Protein AF-A0A9D5UMD5-F1 (afdb_monomer)

Mean predicted aligned error: 13.7 Å

pLDDT: mean 72.62, std 18.11, range [32.12, 92.12]

Secondary structure (DSSP, 8-state):
-----------HHHHHHHHHHHS----HHHHHHHHHHS-HHHHHHHHHHHHHH-HHHHHHHHHTT--GGGGGGB-HHHHHHHHHHS-HHHHHHHTTT--HHHHHHHHHTS-HHHHHHHHHHHHHS-S--HHHHHHHHHHHHHHHHHHHHTTS--BTT--TT-----

Nearest PDB structures (foldseek):
  3usy-assembly1_A  TM=9.463E-01  e=8.684E-08  Helicobacter pylori
  1lkv-assembly1_X  TM=6.823E-01  e=1.527E-08  Thermotoga maritima
  4fhr-assembly2_B  TM=6.670E-01  e=3.028E-08  Thermotoga maritima
  3ajc-assembly1_A  TM=7.217E-01  e=9.153E-08  Thermotoga maritima
  3usw-assembly1_A  TM=6.162E-01  e=5.786E-07  Helicobacter pylori

Solvent-accessible surface area (backbone atoms only — not comparable to full-atom values): 9704 Å² total; per-residue (Å²): 140,84,91,81,81,84,89,75,94,71,53,72,63,57,62,48,47,52,51,48,50,76,66,48,77,80,34,59,61,58,54,17,51,52,40,66,72,36,61,67,72,62,28,50,55,53,44,53,56,37,39,77,75,35,53,70,59,33,51,52,28,52,70,58,49,67,52,81,70,54,61,79,28,42,33,74,66,20,50,48,51,44,60,72,78,46,61,69,73,43,49,40,44,34,52,59,91,53,60,67,74,61,53,51,57,57,38,72,71,41,55,71,72,55,32,50,50,44,52,52,48,42,64,69,52,66,95,73,60,70,68,58,28,51,51,32,41,49,53,53,50,53,52,45,51,56,33,34,77,68,70,54,33,52,64,59,87,44,65,95,86,51,61,90,65,130

Radius of gyration: 21.89 Å; Cα contacts (8 Å, |Δi|>4): 112; chains: 1; bounding box: 41×27×85 Å

Sequence (166 aa):
MEGCGTDFRCGSRLCQWYGDLRGSTVTIKKTAAILSLLAAEKGMRLLAYVDEQDEALAQQLRNEMVLFNDLMLVDERGLQNLLRETDTSLWVVALKGADWPLVERILDHLSPRAADSLREEMVAIGAVHRQRVQAARQSILQTALALQARGRLWFRGKGRDNAVIY

Structure (mmCIF, N/CA/C/O backbone):
data_AF-A0A9D5UMD5-F1
#
_entry.id   AF-A0A9D5UMD5-F1
#
loop_
_atom_site.group_PDB
_atom_site.id
_atom_site.type_symbol
_atom_site.label_atom_id
_atom_site.label_alt_id
_atom_site.label_comp_id
_atom_site.label_asym_id
_atom_site.label_entity_id
_atom_site.label_seq_id
_atom_site.pdbx_PDB_ins_code
_atom_site.Cartn_x
_atom_site.Cartn_y
_atom_site.Cartn_z
_atom_site.occupancy
_atom_site.B_iso_or_equiv
_atom_site.auth_seq_id
_atom_site.auth_comp_id
_atom_site.auth_asym_id
_atom_site.auth_atom_id
_atom_site.pdbx_PDB_model_num
ATOM 1 N N . MET A 1 1 ? -6.738 8.962 62.672 1.00 33.41 1 MET A N 1
ATOM 2 C CA . MET A 1 1 ? -7.146 7.821 63.514 1.00 33.41 1 MET A CA 1
ATOM 3 C C . MET A 1 1 ? -8.086 6.973 62.688 1.00 33.41 1 MET A C 1
ATOM 5 O O . MET A 1 1 ? -9.051 7.529 62.197 1.00 33.41 1 MET A O 1
ATOM 9 N N . GLU A 1 2 ? -7.914 5.694 62.421 1.00 37.81 2 GLU A N 1
ATOM 10 C CA . GLU A 1 2 ? -6.861 4.692 62.581 1.00 37.81 2 GLU A CA 1
ATOM 11 C C . GLU A 1 2 ? -7.439 3.461 61.854 1.00 37.81 2 GLU A C 1
ATOM 13 O O . GLU A 1 2 ? -8.658 3.289 61.839 1.00 37.81 2 GLU A O 1
ATOM 18 N N . GLY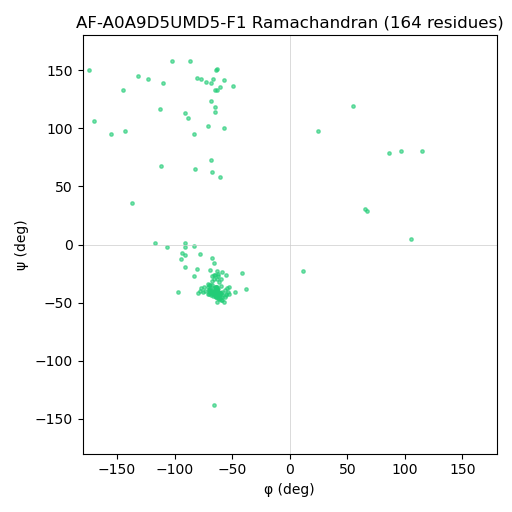 A 1 3 ? -6.594 2.601 61.282 1.00 36.03 3 GLY A N 1
ATOM 19 C CA . GLY A 1 3 ? -6.994 1.213 61.018 1.00 36.03 3 GLY A CA 1
ATOM 20 C C . GLY A 1 3 ? -7.099 0.768 59.559 1.00 36.03 3 GLY A C 1
ATOM 21 O O . GLY A 1 3 ? -8.189 0.611 59.027 1.00 36.03 3 GLY A O 1
ATOM 22 N N . CYS A 1 4 ? -5.956 0.446 58.957 1.00 33.19 4 CYS A N 1
ATOM 23 C CA . CYS A 1 4 ? -5.665 -0.903 58.447 1.00 33.19 4 CYS A CA 1
ATOM 24 C C . CYS A 1 4 ? -4.171 -0.900 58.072 1.00 33.19 4 CYS A C 1
ATOM 26 O O . CYS A 1 4 ? -3.763 -0.187 57.166 1.00 33.19 4 CYS A O 1
ATOM 28 N N . GLY A 1 5 ? -3.258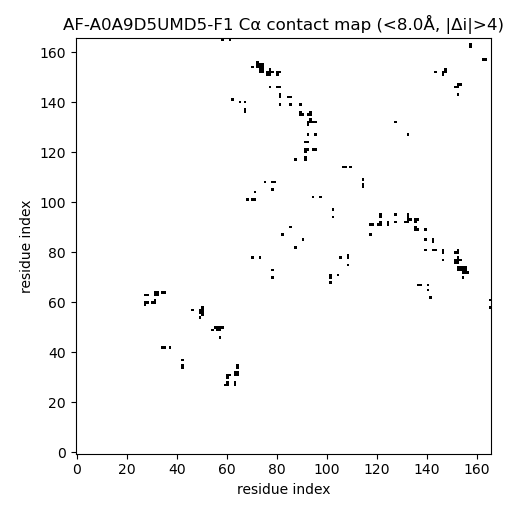 -1.530 58.804 1.00 36.22 5 GLY A N 1
ATOM 29 C CA . GLY A 1 5 ? -3.402 -2.839 59.426 1.00 36.22 5 GLY A CA 1
ATOM 30 C C . GLY A 1 5 ? -2.778 -3.872 58.498 1.00 36.22 5 GLY A C 1
ATOM 31 O O . GLY A 1 5 ? -3.485 -4.511 57.739 1.00 36.22 5 GLY A O 1
ATOM 32 N N . THR A 1 6 ? -1.449 -3.964 58.582 1.00 48.16 6 THR A N 1
ATOM 33 C CA . THR A 1 6 ? -0.622 -5.147 58.294 1.00 48.16 6 THR A CA 1
ATOM 34 C C . THR A 1 6 ? -0.750 -5.834 56.929 1.00 48.16 6 THR A C 1
ATOM 36 O O . THR A 1 6 ? -1.729 -6.497 56.617 1.00 48.16 6 THR A O 1
ATOM 39 N N . ASP A 1 7 ? 0.395 -5.834 56.245 1.00 43.75 7 ASP A N 1
ATOM 40 C CA . ASP A 1 7 ? 0.908 -6.985 55.499 1.00 43.75 7 ASP A CA 1
ATOM 41 C C . ASP A 1 7 ? 0.424 -7.165 54.054 1.00 43.75 7 ASP A C 1
ATOM 43 O O . ASP A 1 7 ? -0.368 -8.033 53.721 1.00 43.75 7 ASP A O 1
ATOM 47 N N . PHE A 1 8 ? 1.018 -6.380 53.155 1.00 34.47 8 PHE A N 1
ATOM 48 C CA . PHE A 1 8 ? 1.351 -6.863 51.820 1.00 34.47 8 PHE A CA 1
ATOM 49 C C . PHE A 1 8 ? 2.683 -6.236 51.408 1.00 34.47 8 PHE A C 1
ATOM 51 O O . PHE A 1 8 ? 2.743 -5.126 50.880 1.00 34.47 8 PHE A O 1
ATOM 58 N N . ARG A 1 9 ? 3.781 -6.981 51.578 1.00 43.22 9 ARG A N 1
ATOM 59 C CA . ARG A 1 9 ? 4.955 -6.824 50.704 1.00 43.22 9 ARG A CA 1
ATOM 60 C C . ARG A 1 9 ? 4.577 -7.303 49.293 1.00 43.22 9 ARG A C 1
ATOM 62 O O . ARG A 1 9 ? 5.127 -8.280 48.798 1.00 43.22 9 ARG A O 1
ATOM 69 N N . CYS A 1 10 ? 3.604 -6.654 48.652 1.00 42.69 10 CYS A N 1
ATOM 70 C CA . CYS A 1 10 ? 3.295 -6.873 47.245 1.00 42.69 10 CYS A CA 1
ATOM 71 C C . CYS A 1 10 ? 4.171 -5.918 46.442 1.00 42.69 10 CYS A C 1
ATOM 73 O O . CYS A 1 10 ? 4.053 -4.699 46.543 1.00 42.69 10 CYS A O 1
ATOM 75 N N . GLY A 1 11 ? 5.150 -6.508 45.763 1.00 43.38 11 GLY A N 1
ATOM 76 C CA . GLY A 1 11 ? 6.360 -5.853 45.307 1.00 43.38 11 GLY A CA 1
ATOM 77 C C . GLY A 1 11 ? 6.138 -4.644 44.406 1.00 43.38 11 GLY A C 1
ATOM 78 O O . GLY A 1 11 ? 5.342 -4.662 43.471 1.00 43.38 11 GLY A O 1
ATOM 79 N N . SER A 1 12 ? 6.988 -3.645 44.624 1.00 53.72 12 SER A N 1
ATOM 80 C CA . SER A 1 12 ? 7.284 -2.519 43.734 1.00 53.72 12 SER A CA 1
ATOM 81 C C . SER A 1 12 ? 7.413 -2.901 42.251 1.00 53.72 12 SER A C 1
ATOM 83 O O . SER A 1 12 ? 7.121 -2.085 41.383 1.00 53.72 12 SER A O 1
ATOM 85 N N . ARG A 1 13 ? 7.755 -4.160 41.943 1.00 49.50 13 ARG A N 1
ATOM 86 C CA . ARG A 1 13 ? 7.787 -4.698 40.577 1.00 49.50 13 ARG A CA 1
ATOM 87 C C . ARG A 1 13 ? 6.416 -4.815 39.911 1.00 49.50 13 ARG A C 1
ATOM 89 O O . ARG A 1 13 ? 6.386 -4.747 38.698 1.00 49.50 13 ARG A O 1
ATOM 96 N N . LEU A 1 14 ? 5.304 -4.976 40.635 1.00 51.22 14 LEU A N 1
ATOM 97 C CA . LEU A 1 14 ? 3.961 -5.106 40.040 1.00 51.22 14 LEU A CA 1
ATOM 98 C C . LEU A 1 14 ? 3.393 -3.751 39.605 1.00 51.22 14 LEU A C 1
ATOM 100 O O . LEU A 1 14 ? 2.854 -3.643 38.509 1.00 51.22 14 LEU A O 1
ATOM 104 N N . CYS A 1 15 ? 3.592 -2.699 40.402 1.00 52.78 15 CYS A N 1
ATOM 105 C CA . CYS A 1 15 ? 3.258 -1.332 39.991 1.00 52.78 15 CYS A CA 1
ATOM 106 C C . CYS A 1 15 ? 4.202 -0.824 38.892 1.00 52.78 15 CYS A C 1
ATOM 108 O O . CYS A 1 15 ? 3.759 -0.132 37.979 1.00 52.78 15 CYS A O 1
ATOM 110 N N . GLN A 1 16 ? 5.481 -1.216 38.935 1.00 53.62 16 GLN A N 1
ATOM 111 C CA . GLN A 1 16 ? 6.432 -0.940 37.859 1.00 53.62 16 GLN A CA 1
ATOM 112 C C . GLN A 1 16 ? 6.105 -1.737 36.591 1.00 53.62 16 GLN A C 1
ATOM 114 O O . GLN A 1 16 ? 6.157 -1.170 35.514 1.00 53.62 16 GLN A O 1
ATOM 119 N N . TRP A 1 17 ? 5.653 -2.989 36.704 1.00 53.69 17 TRP A N 1
ATOM 120 C CA . TRP A 1 17 ? 5.155 -3.793 35.583 1.00 53.69 17 TRP A CA 1
ATOM 121 C C . TRP A 1 17 ? 3.849 -3.234 35.011 1.00 53.69 17 TRP A C 1
ATOM 123 O O . TRP A 1 17 ? 3.665 -3.254 33.804 1.00 53.69 17 TRP A O 1
ATOM 133 N N . TYR A 1 18 ? 2.967 -2.664 35.838 1.00 53.69 18 TYR A N 1
ATOM 134 C CA . TYR A 1 18 ? 1.765 -1.961 35.375 1.00 53.69 18 TYR A CA 1
ATOM 135 C C . TYR A 1 18 ? 2.104 -0.635 34.670 1.00 53.69 18 TYR A C 1
ATOM 137 O O . TYR A 1 18 ? 1.443 -0.270 33.701 1.00 53.69 18 TYR A O 1
ATOM 145 N N . GLY A 1 19 ? 3.151 0.072 35.114 1.00 53.22 19 GLY A N 1
ATOM 146 C CA . GLY A 1 19 ? 3.706 1.252 34.439 1.00 53.22 19 GLY A CA 1
ATOM 147 C C . GLY A 1 19 ? 4.433 0.910 33.135 1.00 53.22 19 GLY A C 1
ATOM 148 O O . GLY A 1 19 ? 4.198 1.561 32.120 1.00 53.22 19 GLY A O 1
ATOM 149 N N . ASP A 1 20 ? 5.225 -0.164 33.136 1.00 51.19 20 ASP A N 1
ATOM 150 C CA . ASP A 1 20 ? 5.878 -0.727 31.954 1.00 51.19 20 ASP A CA 1
ATOM 151 C C . ASP A 1 20 ? 4.845 -1.258 30.965 1.00 51.19 20 ASP A C 1
ATOM 153 O O . ASP A 1 20 ? 5.039 -1.070 29.778 1.00 51.19 20 ASP A O 1
ATOM 157 N N . LEU A 1 21 ? 3.727 -1.845 31.411 1.00 48.03 21 LEU A N 1
ATOM 158 C CA . LEU A 1 21 ? 2.615 -2.262 30.550 1.00 48.03 21 LEU A CA 1
ATOM 159 C C . LEU A 1 21 ? 1.859 -1.078 29.951 1.00 48.03 21 LEU A C 1
ATOM 161 O O . LEU A 1 21 ? 1.506 -1.133 28.775 1.00 48.03 21 LEU A O 1
ATOM 165 N N . ARG A 1 22 ? 1.659 0.001 30.722 1.00 49.47 22 ARG A N 1
ATOM 166 C CA . ARG A 1 22 ? 1.097 1.266 30.218 1.00 49.47 22 ARG A CA 1
ATOM 167 C C . ARG A 1 22 ? 2.029 1.950 29.207 1.00 49.47 22 ARG A C 1
ATOM 169 O O . ARG A 1 22 ? 1.552 2.688 28.355 1.00 49.47 22 ARG A O 1
ATOM 176 N N . GLY A 1 23 ? 3.337 1.688 29.292 1.00 45.81 23 GLY A N 1
ATOM 177 C CA . GLY A 1 23 ? 4.349 2.068 28.300 1.00 45.81 23 GLY A CA 1
ATOM 178 C C . GLY A 1 23 ? 4.647 0.985 27.257 1.00 45.81 23 GLY A C 1
ATOM 179 O O . GLY A 1 23 ? 5.372 1.237 26.290 1.00 45.81 23 GLY A O 1
ATOM 180 N N . SER A 1 24 ? 4.093 -0.220 27.415 1.00 44.75 24 SER A N 1
ATOM 181 C CA . SER A 1 24 ? 4.355 -1.328 26.517 1.00 44.75 24 SER A CA 1
ATOM 182 C C . SER A 1 24 ? 3.425 -1.162 25.334 1.00 44.75 24 SER A C 1
ATOM 184 O O . SER A 1 24 ? 2.281 -1.607 25.291 1.00 44.75 24 SER A O 1
ATOM 186 N N . THR A 1 25 ? 3.977 -0.530 24.315 1.00 49.88 25 THR A N 1
ATOM 187 C CA . THR A 1 25 ? 3.625 -0.744 22.921 1.00 49.88 25 THR A CA 1
ATOM 188 C C . THR A 1 25 ? 3.897 -2.212 22.560 1.00 49.88 25 THR A C 1
ATOM 190 O O . THR A 1 25 ? 4.657 -2.515 21.636 1.00 49.88 25 THR A O 1
ATOM 193 N N . VAL A 1 26 ? 3.269 -3.165 23.273 1.00 54.06 26 VAL A N 1
ATOM 194 C CA . VAL A 1 26 ? 3.064 -4.554 22.838 1.00 54.06 26 VAL A CA 1
ATOM 195 C C . VAL A 1 26 ? 2.071 -4.485 21.685 1.00 54.06 26 VAL A C 1
ATOM 197 O O . VAL A 1 26 ? 0.878 -4.727 21.759 1.00 54.06 26 VAL A O 1
ATOM 200 N N . THR A 1 27 ? 2.699 -3.981 20.637 1.00 65.06 27 THR A N 1
ATOM 201 C CA . THR A 1 27 ? 2.431 -3.795 19.242 1.00 65.06 27 THR A CA 1
ATOM 202 C C . THR A 1 27 ? 0.951 -3.722 18.931 1.00 65.06 27 THR A C 1
ATOM 204 O O . THR A 1 27 ? 0.320 -4.737 18.681 1.00 65.06 27 THR A O 1
ATOM 207 N N . ILE A 1 28 ? 0.441 -2.497 18.807 1.00 64.00 28 ILE A N 1
ATOM 208 C CA . ILE A 1 28 ? -0.797 -2.175 18.079 1.00 64.00 28 ILE A CA 1
ATOM 209 C C . ILE A 1 28 ? -0.901 -3.036 16.808 1.00 64.00 28 ILE A C 1
ATOM 211 O O . ILE A 1 28 ? -1.940 -3.613 16.534 1.00 64.00 28 ILE A O 1
ATOM 215 N N . LYS A 1 29 ? 0.227 -3.271 16.122 1.00 59.25 29 LYS A N 1
ATOM 216 C CA . LYS A 1 29 ? 0.349 -4.193 14.980 1.00 59.25 29 LYS A CA 1
ATOM 217 C C . LYS A 1 29 ? 0.003 -5.657 15.278 1.00 59.25 29 LYS A C 1
ATOM 219 O O . LYS A 1 29 ? -0.623 -6.313 14.459 1.00 59.25 29 LYS A O 1
ATOM 224 N N . LYS A 1 30 ? 0.423 -6.198 16.426 1.00 64.69 30 LYS A N 1
ATOM 225 C CA . LYS A 1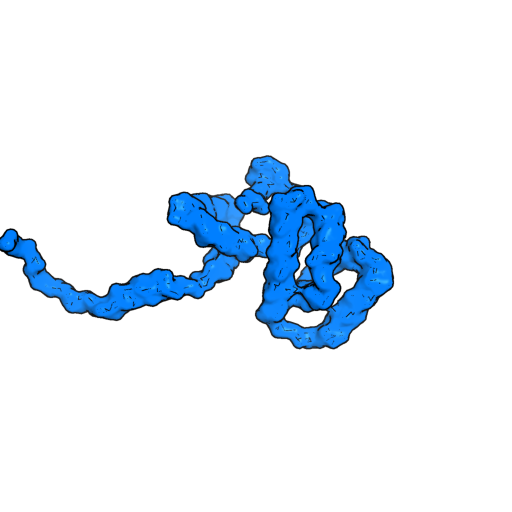 30 ? 0.075 -7.559 16.874 1.00 64.69 30 LYS A CA 1
ATOM 226 C C . LYS A 1 30 ? -1.410 -7.645 17.209 1.00 64.69 30 LYS A C 1
ATOM 228 O O . LYS A 1 30 ? -2.055 -8.600 16.795 1.00 64.69 30 LYS A O 1
ATOM 233 N N . THR A 1 31 ? -1.954 -6.647 17.901 1.00 68.56 31 THR A N 1
ATOM 234 C CA . THR A 1 31 ? -3.384 -6.589 18.226 1.00 68.56 31 THR A CA 1
ATOM 235 C C . THR A 1 31 ? -4.235 -6.445 16.962 1.00 68.56 31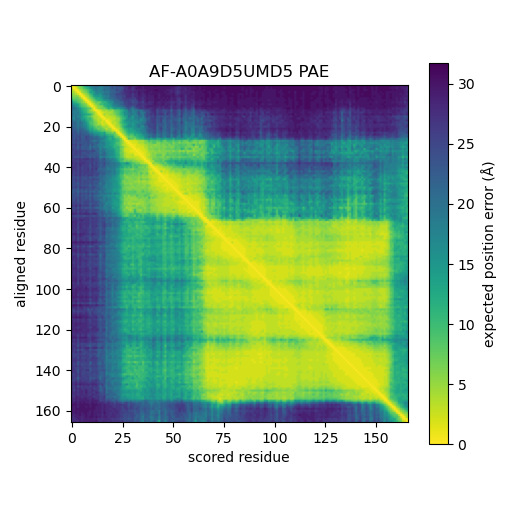 THR A C 1
ATOM 237 O O . THR A 1 31 ? -5.184 -7.199 16.789 1.00 68.56 31 THR A O 1
ATOM 240 N N . ALA A 1 32 ? -3.846 -5.574 16.026 1.00 61.34 32 ALA A N 1
ATOM 241 C CA . ALA A 1 32 ? -4.488 -5.416 14.720 1.00 61.34 32 ALA A CA 1
ATOM 242 C C . ALA A 1 32 ? -4.417 -6.700 13.880 1.00 61.34 32 ALA A C 1
ATOM 244 O O . ALA A 1 32 ? -5.420 -7.115 13.306 1.00 61.34 32 ALA A O 1
ATOM 245 N N . ALA A 1 33 ? -3.267 -7.384 13.867 1.00 59.31 33 ALA A N 1
ATOM 246 C CA . ALA A 1 33 ? -3.127 -8.670 13.189 1.00 59.31 33 ALA A CA 1
ATOM 247 C C . ALA A 1 33 ? -4.051 -9.741 13.791 1.00 59.31 33 ALA A C 1
ATOM 249 O O . ALA A 1 33 ? -4.691 -10.481 13.051 1.00 59.31 33 ALA A O 1
ATOM 250 N N . ILE A 1 34 ? -4.170 -9.807 15.122 1.00 66.25 34 ILE A N 1
ATOM 251 C CA . ILE A 1 34 ? -5.104 -10.725 15.792 1.00 66.25 34 ILE A CA 1
ATOM 252 C C . ILE A 1 34 ? -6.555 -10.361 15.451 1.00 66.25 34 ILE A C 1
ATOM 254 O O . ILE A 1 34 ? -7.338 -11.250 15.134 1.00 66.25 34 ILE A O 1
ATOM 258 N N . LEU A 1 35 ? -6.914 -9.074 15.460 1.00 64.50 35 LEU A N 1
ATOM 259 C CA . LEU A 1 35 ? -8.255 -8.603 15.094 1.00 64.50 35 LEU A CA 1
ATOM 260 C C . LEU A 1 35 ? -8.604 -8.911 13.632 1.00 64.50 35 LEU A C 1
ATOM 262 O O . LEU A 1 35 ? -9.739 -9.279 13.355 1.00 64.50 35 LEU A O 1
ATOM 266 N N . SER A 1 36 ? -7.633 -8.819 12.722 1.00 61.12 36 SER A N 1
ATOM 267 C CA . SER A 1 36 ? -7.783 -9.187 11.309 1.00 61.12 36 SER A CA 1
ATOM 268 C C . SER A 1 36 ? -7.975 -10.697 11.104 1.00 61.12 36 SER A C 1
ATOM 270 O O . SER A 1 36 ? -8.678 -11.109 10.185 1.00 61.12 36 SER A O 1
ATOM 272 N N . LEU A 1 37 ? -7.388 -11.527 11.975 1.00 60.84 37 LEU A N 1
ATOM 273 C CA . LEU A 1 37 ? -7.549 -12.987 11.958 1.00 60.84 37 LEU A CA 1
ATOM 274 C C . LEU A 1 37 ? -8.860 -13.460 12.607 1.00 60.84 37 LEU A C 1
ATOM 276 O O . LEU A 1 37 ? -9.303 -14.582 12.359 1.00 60.84 37 LEU A O 1
ATOM 280 N N . LEU A 1 38 ? -9.477 -12.635 13.455 1.00 64.38 38 LEU A N 1
ATOM 281 C CA . LEU A 1 38 ? -10.781 -12.921 14.042 1.00 64.38 38 LEU A CA 1
ATOM 282 C C . LEU A 1 38 ? -11.889 -12.670 13.011 1.00 64.38 38 LEU A C 1
ATOM 284 O O . LEU A 1 38 ? -11.833 -11.729 12.227 1.00 64.38 38 LEU A O 1
ATOM 288 N N . ALA A 1 39 ? -12.928 -13.513 13.027 1.00 51.50 39 ALA A N 1
ATOM 289 C CA . ALA A 1 39 ? -14.101 -13.346 12.169 1.00 51.50 39 ALA A CA 1
ATOM 290 C C . ALA A 1 39 ? -14.644 -11.908 12.255 1.00 51.50 39 ALA A C 1
ATOM 292 O O . A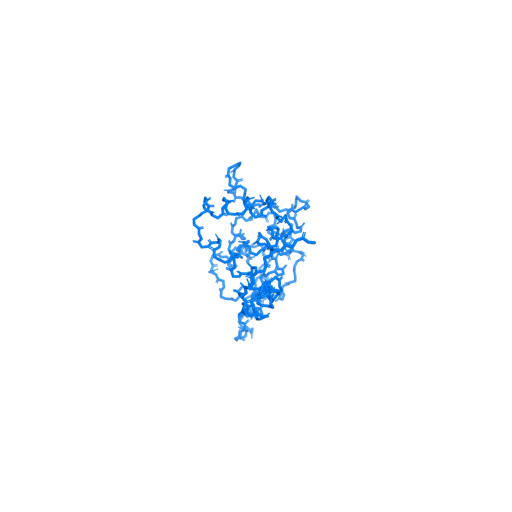LA A 1 39 ? -14.765 -11.369 13.360 1.00 51.50 39 ALA A O 1
ATOM 293 N N . ALA A 1 40 ? -14.987 -11.321 11.102 1.00 58.88 40 ALA A N 1
ATOM 294 C CA . ALA A 1 40 ? -15.303 -9.898 10.950 1.00 58.88 40 ALA A CA 1
ATOM 295 C C . ALA A 1 40 ? -16.280 -9.361 12.015 1.00 58.88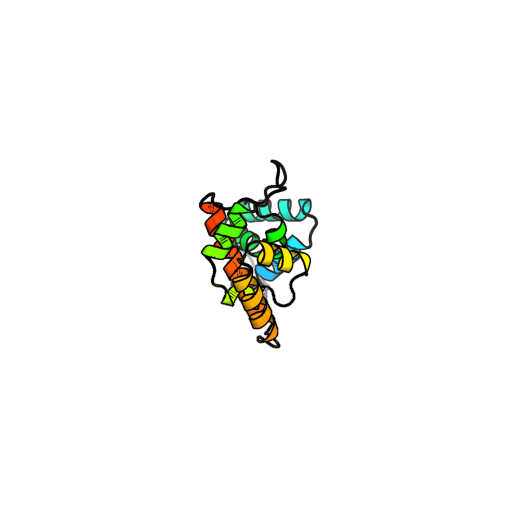 40 ALA A C 1
ATOM 297 O O . ALA A 1 40 ? -16.042 -8.301 12.588 1.00 58.88 40 ALA A O 1
ATOM 298 N N . GLU A 1 41 ? -17.313 -10.131 12.373 1.00 56.09 41 GLU A N 1
ATOM 299 C CA . GLU A 1 41 ? -18.283 -9.749 13.411 1.00 56.09 41 GLU A CA 1
ATOM 300 C C . GLU A 1 41 ? -17.671 -9.593 14.813 1.00 56.09 41 GLU A C 1
ATOM 302 O O . GLU A 1 41 ? -18.035 -8.687 15.564 1.00 56.09 41 GLU A O 1
ATOM 307 N N . LYS A 1 42 ? -16.735 -10.470 15.197 1.00 56.12 42 LYS A N 1
ATOM 308 C CA . LYS A 1 42 ? -16.084 -10.424 16.517 1.00 56.12 42 LYS A CA 1
ATOM 309 C C . LYS A 1 42 ? -15.021 -9.330 16.571 1.00 56.12 42 LYS A C 1
ATOM 311 O O . LYS A 1 42 ? -14.917 -8.654 17.592 1.00 56.12 42 LYS A O 1
ATOM 316 N N . GLY A 1 43 ? -14.282 -9.133 15.476 1.00 60.16 43 GLY A N 1
ATOM 317 C CA . GLY A 1 43 ? -13.335 -8.024 15.332 1.00 60.16 43 GLY A CA 1
ATOM 318 C C . GLY A 1 43 ? -14.029 -6.663 15.429 1.00 60.16 43 GLY A C 1
ATOM 319 O O . GLY A 1 43 ? -13.559 -5.789 16.153 1.00 60.16 43 GLY A O 1
ATOM 320 N N . MET A 1 44 ? -15.201 -6.515 14.800 1.00 60.16 44 MET A N 1
ATOM 321 C CA . MET A 1 44 ? -15.988 -5.279 14.825 1.00 60.16 44 MET A CA 1
ATOM 322 C C . MET A 1 44 ? -16.504 -4.930 16.227 1.00 60.16 44 MET A C 1
ATOM 324 O O . MET A 1 44 ? -16.391 -3.783 16.648 1.00 60.16 44 MET A O 1
ATOM 328 N N . ARG A 1 45 ? -17.004 -5.919 16.983 1.00 68.06 45 ARG A N 1
ATOM 329 C CA . ARG A 1 45 ? -17.444 -5.716 18.378 1.00 68.06 45 ARG A CA 1
ATOM 330 C C . ARG A 1 45 ? -16.302 -5.287 19.298 1.00 68.06 45 ARG A C 1
ATOM 332 O O . ARG A 1 45 ? -16.494 -4.428 20.150 1.00 68.06 45 ARG A O 1
ATOM 339 N N . LEU A 1 46 ? -15.121 -5.877 19.119 1.00 69.81 46 LEU A N 1
ATOM 340 C CA . LEU A 1 46 ? -13.921 -5.508 19.871 1.00 69.81 46 LEU A CA 1
ATOM 341 C C . LEU A 1 46 ? -13.451 -4.095 19.527 1.00 69.81 46 LEU A C 1
ATOM 343 O O . LEU A 1 46 ? -13.114 -3.340 20.429 1.00 69.81 46 LEU A O 1
ATOM 347 N N . LEU A 1 47 ? -13.466 -3.719 18.249 1.00 70.12 47 LEU A N 1
ATOM 348 C CA . LEU A 1 47 ? -13.117 -2.365 17.827 1.00 70.12 47 LEU A CA 1
ATOM 349 C C . LEU A 1 47 ? -14.099 -1.315 18.324 1.00 70.12 47 LEU A C 1
ATOM 351 O O . LEU A 1 47 ? -13.636 -0.280 18.772 1.00 70.12 47 LEU A O 1
ATOM 355 N N . ALA A 1 48 ? -15.407 -1.582 18.303 1.00 73.19 48 ALA A N 1
ATOM 356 C CA . ALA A 1 48 ? -16.403 -0.670 18.866 1.00 73.19 48 ALA A CA 1
ATOM 357 C C . ALA A 1 48 ? -16.168 -0.440 20.368 1.00 73.19 48 ALA A C 1
ATOM 359 O O . ALA A 1 48 ? -16.168 0.695 20.828 1.00 73.19 48 ALA A O 1
ATOM 360 N N . TYR A 1 49 ? -15.862 -1.507 21.112 1.00 77.88 49 TYR A N 1
ATOM 361 C CA . TYR A 1 49 ? -15.496 -1.391 22.523 1.00 77.88 49 TYR A CA 1
ATOM 362 C C . TYR A 1 49 ? -14.209 -0.582 22.734 1.00 77.88 49 TYR A C 1
ATOM 364 O O . TYR A 1 49 ? -14.109 0.183 23.685 1.00 77.88 49 TYR A O 1
ATOM 372 N N . VAL A 1 50 ? -13.214 -0.735 21.856 1.00 77.06 50 VAL A N 1
ATOM 373 C CA . VAL A 1 50 ? -11.970 0.045 21.926 1.00 77.06 50 VAL A CA 1
ATOM 374 C C . VAL A 1 50 ? -12.206 1.509 21.549 1.00 77.06 50 VAL A C 1
ATOM 376 O O . VAL A 1 50 ? -11.625 2.376 22.184 1.00 77.06 50 VAL A O 1
ATOM 379 N N . ASP A 1 51 ? -13.080 1.791 20.586 1.00 78.44 51 ASP A N 1
ATOM 380 C CA . ASP A 1 51 ? -13.449 3.144 20.146 1.00 78.44 51 ASP A CA 1
ATOM 381 C C . ASP A 1 51 ? -14.155 3.938 21.256 1.00 78.44 51 ASP A C 1
ATOM 383 O O . ASP A 1 51 ? -13.865 5.111 21.460 1.00 78.44 51 ASP A O 1
ATOM 387 N N . GLU A 1 52 ? -15.018 3.276 22.037 1.00 81.12 52 GLU A N 1
ATOM 388 C CA . GLU A 1 52 ? -15.679 3.870 23.211 1.00 81.12 52 GLU A CA 1
ATOM 389 C C . GLU A 1 52 ? -14.699 4.246 24.335 1.00 81.12 52 GLU A C 1
ATOM 391 O O . GLU A 1 52 ? -15.000 5.115 25.153 1.00 81.12 52 GLU A O 1
ATOM 396 N N . GLN A 1 53 ? -13.546 3.575 24.410 1.00 81.25 53 GLN A N 1
ATOM 397 C CA . GLN A 1 53 ? -12.544 3.792 25.457 1.00 81.25 53 GLN A CA 1
ATOM 398 C C . GLN A 1 53 ? -11.421 4.732 25.002 1.00 81.25 53 GLN A C 1
ATOM 400 O O . GLN A 1 53 ? -10.960 5.562 25.784 1.00 81.25 53 GLN A O 1
ATOM 405 N N . ASP A 1 54 ? -10.958 4.580 23.760 1.00 73.44 54 ASP A N 1
ATOM 406 C CA . ASP A 1 54 ? -9.859 5.335 23.166 1.00 73.44 54 ASP A CA 1
ATOM 407 C C . ASP A 1 54 ? -9.981 5.357 21.629 1.00 73.44 54 ASP A C 1
ATOM 409 O O . ASP A 1 54 ? -9.505 4.467 20.913 1.00 73.44 54 ASP A O 1
ATOM 413 N N . GLU A 1 55 ? -10.591 6.427 21.121 1.00 74.62 55 GLU A N 1
ATOM 414 C CA . GLU A 1 55 ? -10.770 6.683 19.688 1.00 74.62 55 GLU A CA 1
ATOM 415 C C . GLU A 1 55 ? -9.426 6.761 18.936 1.00 74.62 55 GLU A C 1
ATOM 417 O O . GLU A 1 55 ? -9.302 6.288 17.802 1.00 74.62 55 GLU A O 1
ATOM 422 N N . ALA A 1 56 ? -8.375 7.301 19.565 1.00 70.25 56 ALA A N 1
ATOM 423 C CA . ALA A 1 56 ? -7.067 7.443 18.932 1.00 70.25 56 ALA A CA 1
ATOM 424 C C . ALA A 1 56 ? -6.385 6.078 18.749 1.00 70.25 56 ALA A C 1
ATOM 426 O O . ALA A 1 56 ? -5.802 5.807 17.693 1.00 70.25 56 ALA A O 1
ATOM 427 N N . LEU A 1 57 ? -6.485 5.197 19.747 1.00 71.88 57 LEU A N 1
ATOM 428 C CA . LEU A 1 57 ? -5.973 3.830 19.670 1.00 71.88 57 LEU A CA 1
ATOM 429 C C . LEU A 1 57 ? -6.777 2.985 18.680 1.00 71.88 57 LEU A C 1
ATOM 431 O O . LEU A 1 57 ? -6.194 2.228 17.897 1.00 71.88 57 LEU A O 1
ATOM 435 N N . ALA A 1 58 ? -8.101 3.137 18.675 1.00 67.56 58 ALA A N 1
ATOM 436 C CA . ALA A 1 58 ? -8.958 2.489 17.698 1.00 67.56 58 ALA A CA 1
ATOM 437 C C . ALA A 1 58 ? -8.549 2.912 16.282 1.00 67.56 58 ALA A C 1
ATOM 439 O O . ALA A 1 58 ? -8.264 2.052 15.451 1.00 67.56 58 ALA A O 1
ATOM 440 N N . GLN A 1 59 ? -8.364 4.210 16.023 1.00 66.62 59 GLN A N 1
ATOM 441 C CA . GLN A 1 59 ? -7.912 4.691 14.718 1.00 66.62 59 GLN A CA 1
ATOM 442 C C . GLN A 1 59 ? -6.561 4.100 14.304 1.00 66.62 59 GLN A C 1
ATOM 444 O O . GLN A 1 59 ? -6.380 3.699 13.154 1.00 66.62 59 GLN A O 1
ATOM 449 N N . GLN A 1 60 ? -5.619 3.980 15.239 1.00 64.88 60 GLN A N 1
ATOM 450 C CA . GLN A 1 60 ? -4.324 3.356 14.970 1.00 64.88 60 GLN A CA 1
ATOM 451 C C . GLN A 1 60 ? -4.448 1.863 14.640 1.00 64.88 60 GLN A C 1
ATOM 453 O O . GLN A 1 60 ? -3.812 1.403 13.694 1.00 64.88 60 GLN A O 1
ATOM 458 N N . LEU A 1 61 ? -5.285 1.108 15.357 1.00 68.44 61 LEU A N 1
ATOM 459 C CA . LEU A 1 61 ? -5.550 -0.305 15.055 1.00 68.44 61 LEU A CA 1
ATOM 460 C C . LEU A 1 61 ? -6.169 -0.474 13.669 1.00 68.44 61 LEU A C 1
ATOM 462 O O . LEU A 1 61 ? -5.773 -1.357 12.914 1.00 68.44 61 LEU A O 1
ATOM 466 N N . ARG A 1 62 ? -7.099 0.408 13.314 1.00 65.62 62 ARG A N 1
ATOM 467 C CA . ARG A 1 62 ? -7.798 0.395 12.028 1.00 65.62 62 ARG A CA 1
ATOM 468 C C . ARG A 1 62 ? -6.881 0.699 10.856 1.00 65.62 62 ARG A C 1
ATOM 470 O O . ARG A 1 62 ? -6.923 0.002 9.845 1.00 65.62 62 ARG A O 1
ATOM 477 N N . ASN A 1 63 ? -5.986 1.666 11.031 1.00 62.25 63 ASN A N 1
ATOM 478 C CA . ASN A 1 63 ? -4.941 1.983 10.060 1.00 62.25 63 ASN A CA 1
ATOM 479 C C . ASN A 1 63 ? -3.969 0.812 9.830 1.00 62.25 63 ASN A C 1
ATOM 481 O O . ASN A 1 63 ? -3.350 0.726 8.771 1.00 62.25 63 ASN A O 1
ATOM 485 N N . GLU A 1 64 ? -3.822 -0.078 10.813 1.00 62.75 64 GLU A N 1
ATOM 486 C CA . GLU A 1 64 ? -3.006 -1.294 10.719 1.00 62.75 64 GLU A CA 1
ATOM 487 C C . GLU A 1 64 ? -3.809 -2.516 10.213 1.00 62.75 64 GLU A C 1
ATOM 489 O O . GLU A 1 64 ? -3.210 -3.547 9.915 1.00 62.75 64 GLU A O 1
ATOM 494 N N . MET A 1 65 ? -5.144 -2.421 10.094 1.00 63.31 65 MET A N 1
ATOM 495 C CA . MET A 1 65 ? -6.022 -3.501 9.610 1.00 63.31 65 MET A CA 1
ATOM 496 C C . MET A 1 65 ? -6.279 -3.485 8.106 1.00 63.31 65 MET A C 1
ATOM 498 O O . MET A 1 65 ? -6.704 -4.513 7.579 1.00 63.31 65 MET A O 1
ATOM 502 N N . VAL A 1 66 ? -6.057 -2.361 7.413 1.00 58.72 66 VAL A N 1
ATOM 503 C CA . VAL A 1 66 ? -6.179 -2.338 5.949 1.00 58.72 66 VAL A CA 1
ATOM 504 C C . VAL A 1 66 ? -5.105 -3.251 5.384 1.00 58.72 66 VAL A C 1
ATOM 506 O O . VAL A 1 66 ? -3.905 -3.002 5.518 1.00 58.72 66 VAL A O 1
ATOM 509 N N . LEU A 1 67 ? -5.535 -4.343 4.769 1.00 71.06 67 LEU A N 1
ATOM 510 C CA . LEU A 1 67 ? -4.610 -5.284 4.178 1.00 71.06 67 LEU A CA 1
ATOM 511 C C . LEU A 1 67 ? -4.191 -4.729 2.825 1.00 71.06 67 LEU A C 1
ATOM 513 O O . LEU A 1 67 ? -4.995 -4.195 2.067 1.00 71.06 67 LEU A O 1
ATOM 517 N N . PHE A 1 68 ? -2.927 -4.923 2.461 1.00 79.00 68 PHE A N 1
ATOM 518 C CA . PHE A 1 68 ? -2.455 -4.578 1.117 1.00 79.00 68 PHE A CA 1
ATOM 519 C C . PHE A 1 68 ? -3.284 -5.270 0.014 1.00 79.00 68 PHE A C 1
ATOM 521 O O . PHE A 1 68 ? -3.424 -4.749 -1.087 1.00 79.00 68 PHE A O 1
ATOM 528 N N . ASN A 1 69 ? -3.891 -6.416 0.334 1.00 79.62 69 ASN A N 1
ATOM 529 C CA . ASN A 1 69 ? -4.778 -7.146 -0.564 1.00 79.62 69 ASN A CA 1
ATOM 530 C C . ASN A 1 69 ? -6.122 -6.434 -0.826 1.00 79.62 69 ASN A C 1
ATOM 532 O O . ASN A 1 69 ? -6.744 -6.660 -1.862 1.00 79.62 69 ASN A O 1
ATOM 536 N N . ASP A 1 70 ? -6.551 -5.523 0.055 1.00 80.12 70 ASP A N 1
ATOM 537 C CA . ASP A 1 70 ? -7.793 -4.756 -0.118 1.00 80.12 70 ASP A CA 1
ATOM 538 C C . ASP A 1 70 ? -7.712 -3.774 -1.297 1.00 80.12 70 ASP A C 1
ATOM 540 O O . ASP A 1 70 ? -8.737 -3.280 -1.768 1.00 80.12 70 ASP A O 1
ATOM 544 N N . LEU A 1 71 ? -6.518 -3.544 -1.858 1.00 84.12 71 LEU A N 1
ATOM 545 C CA . LEU A 1 71 ? -6.342 -2.821 -3.121 1.00 84.12 71 LEU A CA 1
ATOM 546 C C . LEU A 1 71 ? -7.095 -3.485 -4.292 1.00 84.12 71 LEU A C 1
ATOM 548 O O . LEU A 1 71 ? -7.495 -2.797 -5.231 1.00 84.12 71 LEU A O 1
ATOM 552 N N . MET A 1 72 ? -7.393 -4.789 -4.211 1.00 85.44 72 MET A N 1
ATOM 553 C CA . MET A 1 72 ? -8.272 -5.484 -5.165 1.00 85.44 72 MET A CA 1
ATOM 554 C C . MET A 1 72 ? -9.728 -5.004 -5.117 1.00 85.44 72 MET A C 1
ATOM 556 O O . MET A 1 72 ? -10.517 -5.266 -6.026 1.00 85.44 72 MET A O 1
ATOM 560 N N . LEU A 1 73 ? -10.125 -4.301 -4.068 1.00 83.81 73 LEU A N 1
ATOM 561 C CA . LEU A 1 73 ? -11.466 -3.752 -3.958 1.00 83.81 73 LEU A CA 1
ATOM 562 C C . LEU A 1 73 ? -11.514 -2.306 -4.455 1.00 83.81 73 LEU A C 1
ATOM 564 O O . LEU A 1 73 ? -12.596 -1.799 -4.694 1.00 83.81 73 LEU A O 1
ATOM 568 N N . VAL A 1 74 ? -10.386 -1.636 -4.685 1.00 85.94 74 VAL A N 1
ATOM 569 C CA . VAL A 1 74 ? -10.367 -0.220 -5.086 1.00 85.94 74 VAL A CA 1
ATOM 570 C C . VAL A 1 74 ? -10.937 -0.015 -6.492 1.00 85.94 74 VAL A C 1
ATOM 572 O O . VAL A 1 74 ? -10.685 -0.800 -7.406 1.00 85.94 74 VAL A O 1
ATOM 575 N N . ASP A 1 75 ? -11.720 1.041 -6.683 1.00 88.00 75 ASP A N 1
ATOM 576 C CA . ASP A 1 75 ? -12.234 1.437 -7.987 1.00 88.00 75 ASP A CA 1
ATOM 577 C C . ASP A 1 75 ? -11.111 1.830 -8.968 1.00 88.00 75 ASP A C 1
ATOM 579 O O . ASP A 1 75 ? -10.058 2.324 -8.577 1.00 88.00 75 ASP A O 1
ATOM 583 N N . GLU A 1 76 ? -11.331 1.640 -10.271 1.00 88.62 76 GLU A N 1
ATOM 584 C CA . GLU A 1 76 ? -10.310 1.903 -11.304 1.00 88.62 76 GLU A CA 1
ATOM 585 C C . GLU A 1 76 ? -9.774 3.345 -11.255 1.00 88.62 76 GLU A C 1
ATOM 587 O O . GLU A 1 76 ? -8.573 3.581 -11.389 1.00 88.62 76 GLU A O 1
ATOM 592 N N . ARG A 1 77 ? -10.653 4.325 -10.997 1.00 87.88 77 ARG A N 1
ATOM 593 C CA . ARG A 1 77 ? -10.270 5.742 -10.890 1.00 87.88 77 ARG A CA 1
ATOM 594 C C . ARG A 1 77 ? -9.454 6.011 -9.627 1.00 87.88 77 ARG A C 1
ATOM 596 O O . ARG A 1 77 ? -8.452 6.723 -9.696 1.00 87.88 77 ARG A O 1
ATOM 603 N N . GLY A 1 78 ? -9.852 5.434 -8.494 1.00 88.88 78 GLY A N 1
ATOM 604 C CA . GLY A 1 78 ? -9.095 5.491 -7.247 1.00 88.88 78 GLY A CA 1
ATOM 605 C C . GLY A 1 78 ? -7.707 4.874 -7.373 1.00 88.88 78 GLY A C 1
ATOM 606 O O . GLY A 1 78 ? -6.734 5.474 -6.917 1.00 88.88 78 GLY A O 1
ATOM 607 N N . LEU A 1 79 ? -7.588 3.737 -8.064 1.00 90.50 79 LEU A N 1
ATOM 608 C CA . LEU A 1 79 ? -6.305 3.071 -8.275 1.00 90.50 79 LEU A CA 1
ATOM 609 C C . LEU A 1 79 ? -5.369 3.902 -9.167 1.00 90.50 79 LEU A C 1
ATOM 611 O O . LEU A 1 79 ? -4.193 4.053 -8.841 1.00 90.50 79 LEU A O 1
ATOM 615 N N . GLN A 1 80 ? -5.886 4.527 -10.232 1.00 90.38 80 GLN A N 1
ATOM 616 C CA . GLN A 1 80 ? -5.102 5.469 -11.045 1.00 90.38 80 GLN A CA 1
ATOM 617 C C . GLN A 1 80 ? -4.649 6.695 -10.245 1.00 90.38 80 GLN A C 1
ATOM 619 O O . GLN A 1 80 ? -3.512 7.138 -10.390 1.00 90.38 80 GLN A O 1
ATOM 624 N N . ASN A 1 81 ? -5.515 7.254 -9.393 1.00 91.44 81 ASN A N 1
ATOM 625 C CA . ASN A 1 81 ? -5.139 8.365 -8.517 1.00 91.44 81 ASN A CA 1
ATOM 626 C C . ASN A 1 81 ? -4.028 7.954 -7.543 1.00 91.44 81 ASN A C 1
ATOM 628 O O . ASN A 1 81 ? -3.070 8.704 -7.367 1.00 91.44 81 ASN A O 1
ATOM 632 N N . LEU A 1 82 ? -4.126 6.753 -6.969 1.00 91.62 82 LEU A N 1
ATOM 633 C CA . LEU A 1 82 ? -3.119 6.212 -6.064 1.00 91.62 82 LEU A CA 1
ATOM 634 C C . LEU A 1 82 ? -1.766 6.051 -6.759 1.00 91.62 82 LEU A C 1
ATOM 636 O O . LEU A 1 82 ? -0.764 6.524 -6.231 1.00 91.62 82 LEU A O 1
ATOM 640 N N . LEU A 1 83 ? -1.737 5.470 -7.961 1.00 90.75 83 LEU A N 1
ATOM 641 C CA . LEU A 1 83 ? -0.510 5.301 -8.749 1.00 90.75 83 LEU A CA 1
ATOM 642 C C . LEU A 1 83 ? 0.154 6.631 -9.134 1.00 90.75 83 LEU A C 1
ATOM 644 O O . LEU A 1 83 ? 1.362 6.673 -9.317 1.00 90.75 83 LEU A O 1
ATOM 648 N N . ARG A 1 84 ? -0.611 7.724 -9.249 1.00 89.50 84 ARG A N 1
ATOM 649 C CA . ARG A 1 84 ? -0.068 9.060 -9.557 1.00 89.50 84 ARG A CA 1
ATOM 650 C C . ARG A 1 84 ? 0.470 9.795 -8.332 1.00 89.50 84 ARG A C 1
ATOM 652 O O . ARG A 1 84 ? 1.333 10.650 -8.486 1.00 89.50 84 ARG A O 1
ATOM 659 N N . GLU A 1 85 ? -0.056 9.504 -7.144 1.00 90.31 85 GLU A N 1
ATOM 660 C CA . GLU A 1 85 ? 0.384 10.113 -5.878 1.00 90.31 85 GLU A CA 1
ATOM 661 C C . GLU A 1 85 ? 1.492 9.313 -5.176 1.00 90.31 85 GLU A C 1
ATOM 663 O O . GLU A 1 85 ? 1.981 9.729 -4.128 1.00 90.31 85 GLU A O 1
ATOM 668 N N . THR A 1 86 ? 1.894 8.169 -5.730 1.00 91.44 86 THR A N 1
ATOM 669 C CA . THR A 1 86 ? 2.905 7.280 -5.146 1.00 91.44 86 THR A CA 1
ATOM 670 C C . THR A 1 86 ? 4.054 7.037 -6.115 1.00 91.44 86 THR A C 1
ATOM 672 O O . THR A 1 86 ? 3.854 6.895 -7.318 1.00 91.44 86 THR A O 1
ATOM 675 N N . ASP A 1 87 ? 5.274 6.963 -5.584 1.00 90.44 87 ASP A N 1
ATOM 676 C CA . ASP A 1 87 ? 6.467 6.745 -6.399 1.00 90.44 87 ASP A CA 1
ATOM 677 C C . ASP A 1 87 ? 6.549 5.306 -6.922 1.00 90.44 87 ASP A C 1
ATOM 679 O O . ASP A 1 87 ? 6.338 4.340 -6.181 1.00 90.44 87 ASP A O 1
ATOM 683 N N . THR A 1 88 ? 6.964 5.143 -8.181 1.00 86.88 88 THR A N 1
ATOM 684 C CA . THR A 1 88 ? 7.164 3.831 -8.821 1.00 86.88 88 THR A CA 1
ATOM 685 C C . THR A 1 88 ? 8.105 2.930 -8.013 1.00 86.88 88 THR A C 1
ATOM 687 O O . THR A 1 88 ? 7.840 1.742 -7.852 1.00 86.88 88 THR A O 1
ATOM 690 N N . SER A 1 89 ? 9.153 3.496 -7.407 1.00 88.81 89 SER A N 1
ATOM 691 C CA . SER A 1 89 ? 10.128 2.757 -6.592 1.00 88.81 89 SER A CA 1
ATOM 692 C C . SER A 1 89 ? 9.520 2.115 -5.334 1.00 88.81 89 SER A C 1
ATOM 694 O O . SER A 1 89 ? 9.982 1.057 -4.894 1.00 88.81 89 SER A O 1
ATOM 696 N N . LEU A 1 90 ? 8.460 2.709 -4.768 1.00 91.25 90 LEU A N 1
ATOM 697 C CA . LEU A 1 90 ? 7.714 2.121 -3.653 1.00 91.25 90 LEU A CA 1
ATOM 698 C C . LEU A 1 90 ? 6.918 0.899 -4.114 1.00 91.25 90 LEU A C 1
ATOM 700 O O . LEU A 1 90 ? 6.901 -0.109 -3.405 1.00 91.25 90 LEU A O 1
ATOM 704 N N . TRP A 1 91 ? 6.324 0.950 -5.309 1.00 91.25 91 TRP A N 1
ATOM 705 C CA . TRP A 1 91 ? 5.597 -0.180 -5.889 1.00 91.25 91 TRP A CA 1
ATOM 706 C C . TRP A 1 91 ? 6.500 -1.375 -6.169 1.00 91.25 91 TRP A C 1
ATOM 708 O O . TRP A 1 91 ? 6.117 -2.495 -5.834 1.00 91.25 91 TRP A O 1
ATOM 718 N N . VAL A 1 92 ? 7.719 -1.156 -6.676 1.00 92.12 92 VAL A N 1
ATOM 719 C CA . VAL A 1 92 ? 8.684 -2.247 -6.915 1.00 92.12 92 VAL A CA 1
ATOM 720 C C . VAL A 1 92 ? 8.936 -3.047 -5.632 1.00 92.12 92 VAL A C 1
ATOM 722 O O . VAL A 1 92 ? 8.947 -4.279 -5.632 1.00 92.12 92 VAL A O 1
ATOM 725 N N . VAL A 1 93 ? 9.104 -2.346 -4.508 1.00 91.19 93 VAL A N 1
ATOM 726 C CA . VAL A 1 93 ? 9.353 -2.968 -3.202 1.00 91.19 93 VAL A CA 1
ATOM 727 C C . VAL A 1 93 ? 8.079 -3.579 -2.611 1.00 91.19 93 VAL A C 1
ATOM 729 O O . VAL A 1 93 ? 8.134 -4.669 -2.041 1.00 91.19 93 VAL A O 1
ATOM 732 N N . ALA A 1 94 ? 6.934 -2.906 -2.734 1.00 90.00 94 ALA A N 1
ATOM 733 C CA . ALA A 1 94 ? 5.669 -3.342 -2.144 1.00 90.00 94 ALA A CA 1
ATOM 734 C C . ALA A 1 94 ? 5.073 -4.582 -2.830 1.00 90.00 94 ALA A C 1
ATOM 736 O O . ALA A 1 94 ? 4.487 -5.439 -2.156 1.00 90.00 94 ALA A O 1
ATOM 737 N N . LEU A 1 95 ? 5.261 -4.704 -4.148 1.00 89.75 95 LEU A N 1
ATOM 738 C CA . LEU A 1 95 ? 4.783 -5.829 -4.954 1.00 89.75 95 LEU A CA 1
ATOM 739 C C . LEU A 1 95 ? 5.652 -7.081 -4.823 1.00 89.75 95 LEU A C 1
ATOM 741 O O . LEU A 1 95 ? 5.258 -8.158 -5.272 1.00 89.75 95 LEU A O 1
ATOM 745 N N . LYS A 1 96 ? 6.811 -6.993 -4.158 1.00 87.00 96 LYS A N 1
ATOM 746 C CA . LYS A 1 96 ? 7.641 -8.170 -3.905 1.00 87.00 96 LYS A CA 1
ATOM 747 C C . LYS A 1 96 ? 6.900 -9.147 -2.986 1.00 87.00 96 LYS A C 1
ATOM 749 O O . LYS A 1 96 ? 6.585 -8.826 -1.841 1.00 87.00 96 LYS A O 1
ATOM 754 N N . GLY A 1 97 ? 6.631 -10.351 -3.493 1.00 82.19 97 GLY A N 1
ATOM 755 C CA . GLY A 1 97 ? 5.869 -11.371 -2.766 1.00 82.19 97 GLY A CA 1
ATOM 756 C C . GLY A 1 97 ? 4.401 -10.992 -2.549 1.00 82.19 97 GLY A C 1
ATOM 757 O O . GLY A 1 97 ? 3.836 -11.346 -1.516 1.00 82.19 97 GLY A O 1
ATOM 758 N N . ALA A 1 98 ? 3.821 -10.191 -3.446 1.00 85.56 98 ALA A N 1
ATOM 759 C CA . ALA A 1 98 ? 2.375 -10.033 -3.566 1.00 85.56 98 ALA A CA 1
ATOM 760 C C . ALA A 1 98 ? 1.797 -11.121 -4.485 1.00 85.56 98 ALA A C 1
ATOM 762 O O . ALA A 1 98 ? 2.519 -11.689 -5.308 1.00 85.56 98 ALA A O 1
ATOM 763 N N . ASP A 1 99 ? 0.501 -11.394 -4.351 1.00 85.06 99 ASP A N 1
ATOM 764 C CA . ASP A 1 99 ? -0.185 -12.363 -5.201 1.00 85.06 99 ASP A CA 1
ATOM 765 C C . ASP A 1 99 ? -0.248 -11.870 -6.651 1.00 85.06 99 ASP A C 1
ATOM 767 O O . ASP A 1 99 ? -0.463 -10.684 -6.917 1.00 85.06 99 ASP A O 1
ATOM 771 N N . TRP A 1 100 ? -0.094 -12.796 -7.600 1.00 87.00 100 TRP A N 1
ATOM 772 C CA . TRP A 1 100 ? -0.071 -12.487 -9.032 1.00 87.00 100 TRP A CA 1
ATOM 773 C C . TRP A 1 100 ? -1.279 -11.662 -9.524 1.00 87.00 100 TRP A C 1
ATOM 775 O O . TRP A 1 100 ? -1.050 -10.667 -10.213 1.00 87.00 100 TRP A O 1
ATOM 785 N N . PRO A 1 101 ? -2.533 -11.949 -9.108 1.00 88.81 101 PRO A N 1
ATOM 786 C CA . PRO A 1 101 ? -3.693 -11.159 -9.533 1.00 88.81 101 PRO A CA 1
ATOM 787 C C . PRO A 1 101 ? -3.626 -9.684 -9.112 1.00 88.81 101 PRO A C 1
ATOM 789 O O . PRO A 1 101 ? -4.129 -8.811 -9.817 1.00 88.81 101 PRO A O 1
ATOM 792 N N . LEU A 1 102 ? -3.004 -9.389 -7.965 1.00 88.12 102 LEU A N 1
ATOM 793 C CA . LEU A 1 102 ? -2.827 -8.016 -7.495 1.00 88.12 102 LEU A CA 1
ATOM 794 C C . LEU A 1 102 ? -1.755 -7.289 -8.314 1.00 88.12 102 LEU A C 1
ATOM 796 O O . LEU A 1 102 ? -1.925 -6.116 -8.648 1.00 88.12 102 LEU A O 1
ATOM 800 N N . VAL A 1 103 ? -0.671 -7.990 -8.656 1.00 90.44 103 VAL A N 1
ATOM 801 C CA . VAL A 1 103 ? 0.406 -7.452 -9.497 1.00 90.44 103 VAL A CA 1
ATOM 802 C C . VAL A 1 103 ? -0.113 -7.126 -10.895 1.00 90.44 103 VAL A C 1
ATOM 804 O O . VAL A 1 103 ? 0.091 -6.007 -11.358 1.00 90.44 103 VAL A O 1
ATOM 807 N N . GLU A 1 104 ? -0.821 -8.055 -11.542 1.00 90.94 104 GLU A N 1
ATOM 808 C CA .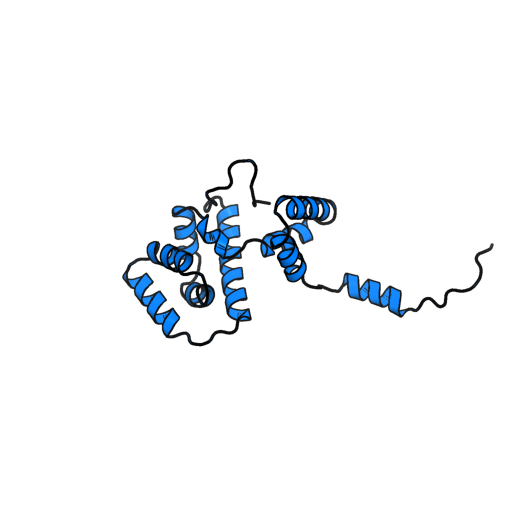 GLU A 1 104 ? -1.411 -7.833 -12.870 1.00 90.94 104 GLU A CA 1
ATOM 809 C C . GLU A 1 104 ? -2.343 -6.630 -12.874 1.00 90.94 104 GLU A C 1
ATOM 811 O O . GLU A 1 104 ? -2.158 -5.716 -13.672 1.00 90.94 104 GLU A O 1
ATOM 816 N N . ARG A 1 105 ? -3.262 -6.558 -11.906 1.00 89.75 105 ARG A N 1
ATOM 817 C CA . ARG A 1 105 ? -4.185 -5.429 -11.807 1.00 89.75 105 ARG A CA 1
ATOM 818 C C . ARG A 1 105 ? -3.459 -4.089 -11.738 1.00 89.75 105 ARG A C 1
ATOM 820 O O . ARG A 1 105 ? -3.906 -3.127 -12.353 1.00 89.75 105 ARG A O 1
ATOM 827 N N . ILE A 1 106 ? -2.377 -3.992 -10.970 1.00 90.44 106 ILE A N 1
ATOM 828 C CA . ILE A 1 106 ? -1.622 -2.739 -10.855 1.00 90.44 106 ILE A CA 1
ATOM 829 C C . ILE A 1 106 ? -0.916 -2.410 -12.173 1.00 90.44 106 ILE A C 1
ATOM 831 O O . ILE A 1 106 ? -0.947 -1.259 -12.606 1.00 90.44 106 ILE A O 1
ATOM 835 N N . LEU A 1 107 ? -0.334 -3.411 -12.834 1.00 90.00 107 LEU A N 1
ATOM 836 C CA . LEU A 1 107 ? 0.319 -3.248 -14.132 1.00 90.00 107 LEU A CA 1
ATOM 837 C C . LEU A 1 107 ? -0.664 -2.824 -15.232 1.00 90.00 107 LEU A C 1
ATOM 839 O O . LEU A 1 107 ? -0.309 -1.982 -16.051 1.00 90.00 107 LEU A O 1
ATOM 843 N N . ASP A 1 108 ? -1.900 -3.325 -15.210 1.00 91.12 108 ASP A N 1
ATOM 844 C CA . ASP A 1 108 ? -2.952 -2.964 -16.172 1.00 91.12 108 ASP A CA 1
ATOM 845 C C . ASP A 1 108 ? -3.350 -1.482 -16.097 1.00 91.12 108 ASP A C 1
ATOM 847 O O . ASP A 1 108 ? -3.863 -0.913 -17.060 1.00 91.12 108 ASP A O 1
ATOM 851 N N . HIS A 1 109 ? -3.101 -0.831 -14.957 1.00 89.62 109 HIS A N 1
ATOM 852 C CA . HIS A 1 109 ? -3.366 0.597 -14.765 1.00 89.62 109 HIS A CA 1
ATOM 853 C C . HIS A 1 109 ? -2.155 1.481 -15.116 1.00 89.62 109 HIS A C 1
ATOM 855 O O . HIS A 1 109 ? -2.233 2.708 -14.998 1.00 89.62 109 HIS A O 1
ATOM 861 N N . LEU A 1 110 ? -1.048 0.884 -15.567 1.00 87.12 110 LEU A N 1
ATOM 862 C CA . LEU A 1 110 ? 0.138 1.577 -16.059 1.00 87.12 110 LEU A CA 1
ATOM 863 C C . LEU A 1 110 ? 0.187 1.564 -17.592 1.00 87.12 110 LEU A C 1
ATOM 865 O O . LEU A 1 110 ? -0.390 0.716 -18.265 1.00 87.12 110 LEU A O 1
ATOM 869 N N . SER A 1 111 ? 0.927 2.513 -18.171 1.00 88.50 111 SER A N 1
ATOM 870 C CA . SER A 1 111 ? 1.273 2.433 -19.597 1.00 88.50 111 SER A CA 1
ATOM 871 C C . SER A 1 111 ? 2.165 1.207 -19.857 1.00 88.50 111 SER A C 1
ATOM 873 O O . SER A 1 111 ? 2.971 0.882 -18.983 1.00 88.50 111 SER A O 1
ATOM 875 N N . PRO A 1 112 ? 2.121 0.575 -21.046 1.00 88.00 112 PRO A N 1
ATOM 876 C CA . PRO A 1 112 ? 2.895 -0.639 -21.336 1.00 88.00 112 PRO A CA 1
ATOM 877 C C . PRO A 1 112 ? 4.394 -0.467 -21.052 1.00 88.00 112 PRO A C 1
ATOM 879 O O . PRO A 1 112 ? 5.004 -1.298 -20.393 1.00 88.00 112 PRO A O 1
ATOM 882 N N . ARG A 1 113 ? 4.963 0.692 -21.408 1.00 89.00 113 ARG A N 1
ATOM 883 C CA . ARG A 1 113 ? 6.367 1.021 -21.121 1.00 89.00 113 ARG A CA 1
ATOM 884 C C . ARG A 1 113 ? 6.674 1.129 -19.620 1.00 89.00 113 ARG A C 1
ATOM 886 O O . ARG A 1 113 ? 7.753 0.742 -19.188 1.00 89.00 113 ARG A O 1
ATOM 893 N N . ALA A 1 114 ? 5.749 1.674 -18.831 1.00 87.56 114 ALA A N 1
ATOM 894 C CA . ALA A 1 114 ? 5.910 1.787 -17.380 1.00 87.56 114 ALA A CA 1
ATOM 895 C C . ALA A 1 114 ? 5.717 0.434 -16.680 1.00 87.56 114 ALA A C 1
ATOM 897 O O . ALA A 1 114 ? 6.431 0.138 -15.728 1.00 87.56 114 ALA A O 1
ATOM 898 N N . ALA A 1 115 ? 4.792 -0.392 -17.173 1.00 89.75 115 ALA A N 1
ATOM 899 C CA . ALA A 1 115 ? 4.599 -1.756 -16.701 1.00 89.75 115 ALA A CA 1
ATOM 900 C C . ALA A 1 115 ? 5.850 -2.614 -16.948 1.00 89.75 115 ALA A C 1
ATOM 902 O O . ALA A 1 115 ? 6.280 -3.333 -16.047 1.00 89.75 115 ALA A O 1
ATOM 903 N N . ASP A 1 116 ? 6.470 -2.495 -18.124 1.00 90.88 116 ASP A N 1
ATOM 904 C CA . ASP A 1 116 ? 7.705 -3.214 -18.449 1.00 90.88 116 ASP A CA 1
ATOM 905 C C . ASP A 1 116 ? 8.886 -2.732 -17.594 1.00 90.88 116 ASP A C 1
ATOM 907 O O . ASP A 1 116 ? 9.562 -3.562 -16.991 1.00 90.88 116 ASP A O 1
ATOM 911 N N . SER A 1 117 ? 9.055 -1.413 -17.413 1.00 90.31 117 SER A N 1
ATOM 912 C CA . SER A 1 117 ? 10.059 -0.858 -16.483 1.00 90.31 117 SER A CA 1
ATOM 913 C C . SER A 1 117 ? 9.865 -1.388 -15.061 1.00 90.31 117 SER A C 1
ATOM 915 O O . SER A 1 117 ? 10.816 -1.834 -14.428 1.00 90.31 117 SER A O 1
ATOM 917 N N . LEU A 1 118 ? 8.623 -1.410 -14.561 1.00 90.00 118 LEU A N 1
ATOM 918 C CA . LEU A 1 118 ? 8.328 -1.908 -13.218 1.00 90.00 118 LEU A CA 1
ATOM 919 C C . LEU A 1 118 ? 8.670 -3.398 -13.085 1.00 90.00 118 LEU A C 1
ATOM 921 O O . LEU A 1 118 ? 9.248 -3.808 -12.080 1.00 90.00 118 LEU A O 1
ATOM 925 N N . ARG A 1 119 ? 8.344 -4.212 -14.096 1.00 89.38 119 ARG A N 1
ATOM 926 C CA . ARG A 1 119 ? 8.691 -5.642 -14.130 1.00 89.38 119 ARG A CA 1
ATOM 927 C C . ARG A 1 119 ? 10.203 -5.851 -14.123 1.00 89.38 119 ARG A C 1
ATOM 929 O O . ARG A 1 119 ? 10.691 -6.668 -13.344 1.00 89.38 119 ARG A O 1
ATOM 936 N N . GLU A 1 120 ? 10.937 -5.109 -14.948 1.00 90.75 120 GLU A N 1
ATOM 937 C CA . GLU A 1 120 ? 12.401 -5.157 -14.996 1.00 90.75 120 GLU A CA 1
ATOM 938 C C . GLU A 1 120 ? 13.011 -4.761 -13.647 1.00 90.75 120 GLU A C 1
ATOM 940 O O . GLU A 1 120 ? 13.855 -5.481 -13.110 1.00 90.75 120 GLU A O 1
ATOM 945 N N . GLU A 1 121 ? 12.523 -3.682 -13.034 1.00 90.19 121 GLU A N 1
ATOM 946 C CA . GLU A 1 121 ? 12.956 -3.235 -11.710 1.00 90.19 121 GLU A CA 1
ATOM 947 C C . GLU A 1 121 ? 12.634 -4.264 -10.615 1.00 90.19 121 GLU A C 1
ATOM 949 O O . GLU A 1 121 ? 13.452 -4.499 -9.726 1.00 90.19 121 GLU A O 1
ATOM 954 N N . MET A 1 122 ? 11.485 -4.945 -10.683 1.00 88.62 122 MET A N 1
ATOM 955 C CA . MET A 1 122 ? 11.115 -6.008 -9.736 1.00 88.62 122 MET A CA 1
ATOM 956 C C . MET A 1 122 ? 12.027 -7.238 -9.825 1.00 88.62 122 MET A C 1
ATOM 958 O O . MET A 1 122 ? 12.209 -7.943 -8.821 1.00 88.62 122 MET A O 1
ATOM 962 N N . VAL A 1 123 ? 12.577 -7.511 -11.011 1.00 86.94 123 VAL A N 1
ATOM 963 C CA . VAL A 1 123 ? 13.566 -8.573 -11.244 1.00 86.94 123 VAL A CA 1
ATOM 964 C C . VAL A 1 123 ? 14.957 -8.117 -10.800 1.00 86.94 123 VAL A C 1
ATOM 966 O O . VAL A 1 123 ? 15.663 -8.882 -10.143 1.00 86.94 123 VAL A O 1
ATOM 969 N N . ALA A 1 124 ? 15.328 -6.869 -11.095 1.00 89.31 124 ALA A N 1
ATOM 970 C CA . ALA A 1 124 ? 16.608 -6.280 -10.709 1.00 89.31 124 ALA A CA 1
ATOM 971 C C . ALA A 1 124 ? 16.747 -6.131 -9.186 1.00 89.31 124 ALA A C 1
ATOM 973 O O . ALA A 1 124 ? 17.817 -6.368 -8.619 1.00 89.31 124 ALA A O 1
ATOM 974 N N . ILE A 1 125 ? 15.656 -5.779 -8.500 1.00 83.56 125 ILE A N 1
ATOM 975 C CA . ILE A 1 125 ? 15.591 -5.802 -7.044 1.00 83.56 125 ILE A CA 1
ATOM 976 C C . ILE A 1 125 ? 15.564 -7.268 -6.590 1.00 83.56 125 ILE A C 1
ATOM 978 O O . ILE A 1 125 ? 14.541 -7.958 -6.647 1.00 83.56 125 ILE A O 1
ATOM 982 N N . GLY A 1 126 ? 16.725 -7.736 -6.129 1.00 83.44 126 GLY A N 1
ATOM 983 C CA . GLY A 1 126 ? 16.935 -9.077 -5.588 1.00 83.44 126 GLY A CA 1
ATOM 984 C C . GLY A 1 126 ? 16.172 -9.343 -4.282 1.00 83.44 126 GLY A C 1
ATOM 985 O O . GLY A 1 126 ? 14.998 -9.006 -4.118 1.00 83.44 126 GLY A O 1
ATOM 986 N N . ALA A 1 127 ? 16.820 -9.998 -3.321 1.00 85.19 127 ALA A N 1
ATOM 987 C CA . ALA A 1 127 ? 16.193 -10.274 -2.032 1.00 85.19 127 ALA A CA 1
ATOM 988 C C . ALA A 1 127 ? 15.993 -8.972 -1.235 1.00 85.19 127 ALA A C 1
ATOM 990 O O . ALA A 1 127 ? 16.945 -8.244 -0.957 1.00 85.19 127 ALA A O 1
ATOM 991 N N . VAL A 1 128 ? 14.751 -8.692 -0.836 1.00 87.12 128 VAL A N 1
ATOM 992 C CA . VAL A 1 128 ? 14.404 -7.519 -0.024 1.00 87.12 128 VAL A CA 1
ATOM 993 C C . VAL A 1 128 ? 14.000 -7.960 1.373 1.00 87.12 128 VAL A C 1
ATOM 995 O O . VAL A 1 128 ? 13.271 -8.935 1.551 1.00 87.12 128 VAL A O 1
ATOM 998 N N . HIS A 1 129 ? 14.449 -7.219 2.385 1.00 86.06 129 HIS A N 1
ATOM 999 C CA . HIS A 1 129 ? 14.078 -7.494 3.767 1.00 86.06 129 HIS A CA 1
ATOM 1000 C C . HIS A 1 129 ? 12.566 -7.313 3.977 1.00 86.06 129 HIS A C 1
ATOM 1002 O O . HIS A 1 129 ? 12.004 -6.281 3.602 1.00 86.06 129 HIS A O 1
ATOM 1008 N N . ARG A 1 130 ? 11.908 -8.276 4.643 1.00 78.38 130 ARG A N 1
ATOM 1009 C CA . ARG A 1 130 ? 10.448 -8.260 4.883 1.00 78.38 130 ARG A CA 1
ATOM 1010 C C . ARG A 1 130 ? 9.952 -6.962 5.527 1.00 78.38 130 ARG A C 1
ATOM 1012 O O . ARG A 1 130 ? 8.888 -6.470 5.175 1.00 78.38 130 ARG A O 1
ATOM 1019 N N . GLN A 1 131 ? 10.741 -6.370 6.425 1.00 78.12 131 GLN A N 1
ATOM 1020 C CA . GLN A 1 131 ? 10.391 -5.090 7.057 1.00 78.12 131 GLN A CA 1
ATOM 1021 C C . GLN A 1 131 ? 10.310 -3.934 6.052 1.00 78.12 131 GLN A C 1
ATOM 1023 O O . GLN A 1 131 ? 9.441 -3.079 6.181 1.00 78.12 131 GLN A O 1
ATOM 1028 N N . ARG A 1 132 ? 11.181 -3.918 5.036 1.00 85.00 132 ARG A N 1
ATOM 1029 C CA . ARG A 1 132 ? 11.177 -2.884 3.995 1.00 85.00 132 ARG A CA 1
ATOM 1030 C C . ARG A 1 132 ? 9.956 -3.026 3.087 1.00 85.00 132 ARG A C 1
ATOM 1032 O O . ARG A 1 132 ? 9.335 -2.024 2.757 1.00 85.00 132 ARG A O 1
ATOM 1039 N N . VAL A 1 133 ? 9.578 -4.265 2.760 1.00 86.25 133 VAL A N 1
ATOM 1040 C CA . VAL A 1 133 ? 8.330 -4.566 2.038 1.00 86.25 133 VAL A CA 1
ATOM 1041 C C . VAL A 1 133 ? 7.123 -4.072 2.834 1.00 86.25 133 VAL A C 1
ATOM 1043 O O . VAL A 1 133 ? 6.283 -3.357 2.294 1.00 86.25 133 VAL A O 1
ATOM 1046 N N . GLN A 1 134 ? 7.066 -4.373 4.134 1.00 82.75 134 GLN A N 1
ATOM 1047 C CA . GLN A 1 134 ? 5.967 -3.921 4.987 1.00 82.75 134 GLN A CA 1
ATOM 1048 C C . GLN A 1 134 ? 5.904 -2.392 5.101 1.00 82.75 134 GLN A C 1
ATOM 1050 O O . GLN A 1 134 ? 4.817 -1.827 5.053 1.00 82.75 134 GLN A O 1
ATOM 1055 N N . ALA A 1 135 ? 7.048 -1.715 5.220 1.00 85.12 135 ALA A N 1
ATOM 1056 C CA . ALA A 1 135 ? 7.099 -0.256 5.262 1.00 85.12 135 ALA A CA 1
ATOM 1057 C C . ALA A 1 135 ? 6.604 0.377 3.950 1.00 85.12 135 ALA A C 1
ATOM 1059 O O . ALA A 1 135 ? 5.821 1.323 3.990 1.00 85.12 135 ALA A O 1
ATOM 1060 N N . ALA A 1 136 ? 7.000 -0.173 2.796 1.00 89.44 136 ALA A N 1
ATOM 1061 C CA . ALA A 1 136 ? 6.532 0.299 1.493 1.00 89.44 136 ALA A CA 1
ATOM 1062 C C . ALA A 1 136 ? 5.017 0.102 1.327 1.00 89.44 136 ALA A C 1
ATOM 1064 O O . ALA A 1 136 ? 4.313 1.034 0.945 1.00 89.44 136 ALA A O 1
ATOM 1065 N N . ARG A 1 137 ? 4.500 -1.078 1.699 1.00 88.75 137 ARG A N 1
ATOM 1066 C CA . ARG A 1 137 ? 3.055 -1.359 1.704 1.00 88.75 137 ARG A CA 1
ATOM 1067 C C . ARG A 1 137 ? 2.301 -0.390 2.613 1.00 88.75 137 ARG A C 1
ATOM 1069 O O . ARG A 1 137 ? 1.304 0.175 2.181 1.00 88.75 137 ARG A O 1
ATOM 1076 N N . GLN A 1 138 ? 2.809 -0.134 3.821 1.00 84.81 138 GLN A N 1
ATOM 1077 C CA . GLN A 1 138 ? 2.191 0.822 4.741 1.00 84.81 138 GLN A CA 1
ATOM 1078 C C . GLN A 1 138 ? 2.159 2.232 4.150 1.00 84.81 138 GLN A C 1
ATOM 1080 O O . GLN A 1 138 ? 1.129 2.891 4.224 1.00 84.81 138 GLN A O 1
ATOM 1085 N N . SER A 1 139 ? 3.249 2.686 3.528 1.00 89.19 139 SER A N 1
ATOM 1086 C CA . SER A 1 139 ? 3.295 4.005 2.890 1.00 89.19 139 SER A CA 1
ATOM 1087 C C . SER A 1 139 ? 2.223 4.154 1.808 1.00 89.19 139 SER A C 1
ATOM 1089 O O . SER A 1 139 ? 1.541 5.172 1.762 1.00 89.19 139 SER A O 1
ATOM 1091 N N . ILE A 1 140 ? 2.038 3.130 0.969 1.00 90.88 140 ILE A N 1
ATOM 1092 C CA . ILE A 1 140 ? 1.013 3.125 -0.085 1.00 90.88 140 ILE A CA 1
ATOM 1093 C C . ILE A 1 140 ? -0.393 3.164 0.521 1.00 90.88 140 ILE A C 1
ATOM 1095 O O . ILE A 1 140 ? -1.246 3.919 0.056 1.00 90.88 140 ILE A O 1
ATOM 1099 N N . LEU A 1 141 ? -0.637 2.392 1.583 1.00 86.81 141 LEU A N 1
ATOM 1100 C CA . LEU A 1 141 ? -1.925 2.381 2.276 1.00 86.81 141 LEU A CA 1
ATOM 1101 C C . LEU A 1 141 ? -2.249 3.731 2.924 1.00 86.81 141 LEU A C 1
ATOM 1103 O O . LEU A 1 141 ? -3.388 4.180 2.848 1.00 86.81 141 LEU A O 1
ATOM 1107 N N . GLN A 1 142 ? -1.258 4.416 3.501 1.00 86.75 142 GLN A N 1
ATOM 1108 C CA . GLN A 1 142 ? -1.453 5.768 4.034 1.00 86.75 142 GLN A CA 1
ATOM 1109 C C . GLN A 1 142 ? -1.867 6.755 2.935 1.00 86.75 142 GLN A C 1
ATOM 1111 O O . GLN A 1 142 ? -2.795 7.539 3.135 1.00 86.75 142 GLN A O 1
ATOM 1116 N N . THR A 1 143 ? -1.255 6.678 1.750 1.00 89.81 143 THR A N 1
ATOM 1117 C CA . THR A 1 143 ? -1.678 7.496 0.602 1.00 89.81 143 THR A CA 1
ATOM 1118 C C . THR A 1 143 ? -3.090 7.131 0.139 1.00 89.81 143 THR A C 1
ATOM 1120 O O . THR A 1 143 ? -3.887 8.020 -0.158 1.00 89.81 143 THR A O 1
ATOM 1123 N N . ALA A 1 144 ? -3.446 5.843 0.134 1.00 87.06 144 ALA A N 1
ATOM 1124 C CA . ALA A 1 144 ? -4.795 5.395 -0.213 1.00 87.06 144 ALA A CA 1
ATOM 1125 C C . ALA A 1 144 ? -5.856 5.931 0.764 1.00 87.06 144 ALA A C 1
ATOM 1127 O O . ALA A 1 144 ? -6.893 6.427 0.325 1.00 87.06 144 ALA A O 1
ATOM 1128 N N . LEU A 1 145 ? -5.574 5.914 2.070 1.00 82.94 145 LEU A N 1
ATOM 1129 C CA . LEU A 1 145 ? -6.445 6.496 3.097 1.00 82.94 145 LEU A CA 1
ATOM 1130 C C . LEU A 1 145 ? -6.575 8.016 2.938 1.00 82.94 145 LEU A C 1
ATOM 1132 O O . LEU A 1 145 ? -7.678 8.555 3.010 1.00 82.94 145 LEU A O 1
ATOM 1136 N N . ALA A 1 146 ? -5.475 8.716 2.648 1.00 86.06 146 ALA A N 1
ATOM 1137 C CA . ALA A 1 146 ? -5.510 10.151 2.376 1.00 86.06 146 ALA A CA 1
ATOM 1138 C C . ALA A 1 146 ? -6.359 10.485 1.133 1.00 86.06 146 ALA A C 1
ATOM 1140 O O . ALA A 1 146 ? -7.104 11.468 1.126 1.00 86.06 146 ALA A O 1
ATOM 1141 N N . LEU A 1 147 ? -6.290 9.657 0.087 1.00 87.12 147 LEU A N 1
ATOM 1142 C CA . LEU A 1 147 ? -7.121 9.774 -1.113 1.00 87.12 147 LEU A CA 1
ATOM 1143 C C . LEU A 1 147 ? -8.597 9.474 -0.843 1.00 87.12 147 LEU A C 1
ATOM 1145 O O . LEU A 1 147 ? -9.468 10.169 -1.373 1.00 87.12 147 LEU A O 1
ATOM 1149 N N . GLN A 1 148 ? -8.882 8.481 -0.004 1.00 83.12 148 GLN A N 1
ATOM 1150 C CA . GLN A 1 148 ? -10.237 8.153 0.428 1.00 83.12 148 GLN A CA 1
ATOM 1151 C C . GLN A 1 148 ? -10.857 9.303 1.228 1.00 83.12 148 GLN A C 1
ATOM 1153 O O . GLN A 1 148 ? -11.983 9.700 0.940 1.00 83.12 148 GLN A O 1
ATOM 1158 N N . ALA A 1 149 ? -10.113 9.897 2.167 1.00 80.62 149 ALA A N 1
ATOM 1159 C CA . ALA A 1 149 ? -10.568 11.053 2.944 1.00 80.62 149 ALA A CA 1
ATOM 1160 C C . ALA A 1 149 ? -10.899 12.268 2.055 1.00 80.62 149 ALA A C 1
ATOM 1162 O O . ALA A 1 149 ? -11.781 13.061 2.373 1.00 80.62 149 ALA A O 1
ATOM 1163 N N . ARG A 1 150 ? -10.227 12.394 0.903 1.00 87.06 150 ARG A N 1
ATOM 1164 C CA . ARG A 1 150 ? -10.505 13.414 -0.125 1.00 87.06 150 ARG A CA 1
ATOM 1165 C C . ARG A 1 150 ? -11.642 13.032 -1.082 1.00 87.06 150 ARG A C 1
ATOM 1167 O O . ARG A 1 150 ? -11.929 13.797 -1.999 1.00 87.06 150 ARG A O 1
ATOM 1174 N N . GLY A 1 151 ? -12.242 11.850 -0.933 1.00 84.44 151 GLY A N 1
ATOM 1175 C CA . GLY A 1 151 ? -13.270 11.336 -1.839 1.00 84.44 151 GLY A CA 1
ATOM 1176 C C . GLY A 1 151 ? -12.753 11.065 -3.255 1.00 84.44 151 GLY A C 1
ATOM 1177 O O . GLY A 1 151 ? -13.488 11.237 -4.221 1.00 84.44 151 GLY A O 1
ATOM 1178 N N . ARG A 1 152 ? -11.472 10.706 -3.409 1.00 84.00 152 ARG A N 1
ATOM 1179 C CA . ARG A 1 152 ? -10.841 10.412 -4.713 1.00 84.00 152 ARG A CA 1
ATOM 1180 C C . ARG A 1 152 ? -10.584 8.922 -4.946 1.00 84.00 152 ARG A C 1
ATOM 1182 O O . ARG A 1 152 ? -10.075 8.564 -6.009 1.00 84.00 152 ARG A O 1
ATOM 1189 N N . LEU A 1 153 ? -10.908 8.089 -3.961 1.00 84.88 153 LEU A N 1
ATOM 1190 C CA . LEU A 1 153 ? -10.731 6.641 -3.961 1.00 84.88 153 LEU A CA 1
ATOM 1191 C C . LEU A 1 153 ? -11.895 6.001 -3.200 1.00 84.88 153 LEU A C 1
ATOM 1193 O O . LEU A 1 153 ? -12.218 6.438 -2.094 1.00 84.88 153 LEU A O 1
ATOM 1197 N N . TRP A 1 154 ? -12.495 4.956 -3.774 1.00 80.88 154 TRP A N 1
ATOM 1198 C CA . TRP A 1 154 ? -13.533 4.154 -3.122 1.00 80.88 154 TRP A CA 1
ATOM 1199 C C . TRP A 1 154 ? -13.250 2.658 -3.245 1.00 80.88 154 TRP A C 1
ATOM 1201 O O . TRP A 1 154 ? -12.794 2.169 -4.275 1.00 80.88 154 TRP A O 1
ATOM 1211 N N . PHE A 1 155 ? -13.605 1.895 -2.215 1.00 80.06 155 PHE A N 1
ATOM 1212 C CA . PHE A 1 155 ? -13.542 0.435 -2.242 1.00 80.06 155 PHE A CA 1
ATOM 1213 C C . PHE A 1 155 ? -14.891 -0.145 -2.726 1.00 80.06 155 PHE A C 1
ATOM 1215 O O . PHE A 1 155 ? -15.919 -0.015 -2.061 1.00 80.06 155 PHE A O 1
ATOM 1222 N N . ARG A 1 156 ? -14.907 -0.784 -3.903 1.00 65.88 156 ARG A N 1
ATOM 1223 C CA . ARG A 1 156 ? -16.016 -1.578 -4.458 1.00 65.88 156 ARG A CA 1
ATOM 1224 C C . ARG A 1 156 ? -16.274 -2.817 -3.593 1.00 65.88 156 ARG A C 1
ATOM 1226 O O . ARG A 1 156 ? -15.357 -3.560 -3.269 1.00 65.88 156 ARG A O 1
ATOM 1233 N N . GLY A 1 157 ? -17.541 -3.074 -3.264 1.00 52.44 157 GLY A N 1
ATOM 1234 C CA . GLY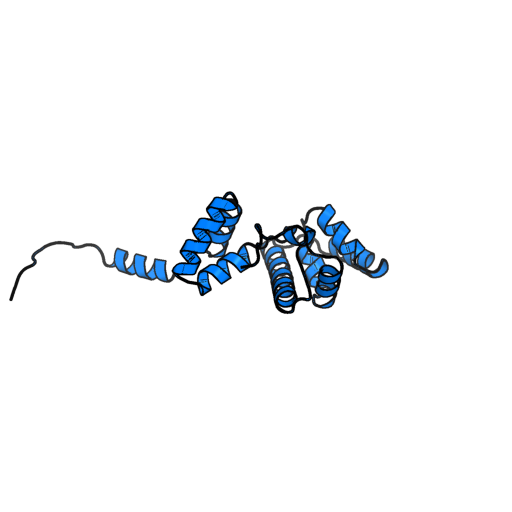 A 1 157 ? -17.958 -4.276 -2.522 1.00 52.44 157 GLY A CA 1
ATOM 1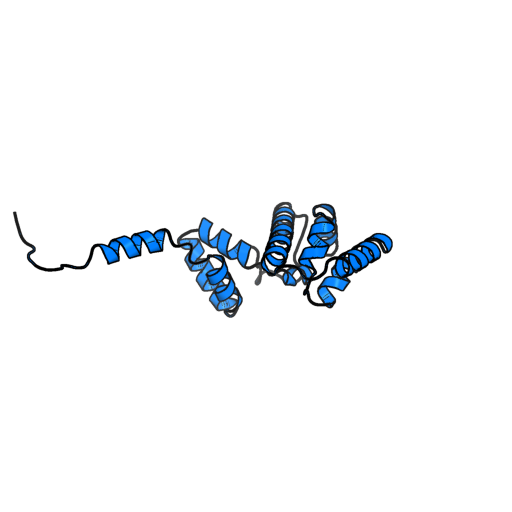235 C C . GLY A 1 157 ? -18.329 -4.050 -1.056 1.00 52.44 157 GLY A C 1
ATOM 1236 O O . GLY A 1 157 ? -18.670 -5.002 -0.364 1.00 52.44 157 GLY A O 1
ATOM 1237 N N . LYS A 1 158 ? -18.343 -2.802 -0.583 1.00 45.34 158 LYS A N 1
ATOM 1238 C CA . LYS A 1 158 ? -18.853 -2.452 0.749 1.00 45.34 158 LYS A CA 1
ATOM 1239 C C . LYS A 1 158 ? -20.134 -1.635 0.620 1.00 45.34 158 LYS A C 1
ATOM 1241 O O . LYS A 1 158 ? -20.176 -0.442 0.894 1.00 45.34 158 LYS A O 1
ATOM 1246 N N . GLY A 1 159 ? -21.184 -2.294 0.123 1.00 32.12 159 GLY A N 1
ATOM 1247 C CA . GLY A 1 159 ? -22.550 -1.798 0.278 1.00 32.12 159 GLY A CA 1
ATOM 1248 C C . GLY A 1 159 ? -22.878 -1.706 1.770 1.00 32.12 159 GLY A C 1
ATOM 1249 O O . GLY A 1 159 ? -22.497 -2.612 2.499 1.00 32.12 159 GLY A O 1
ATOM 1250 N N . ARG A 1 160 ? -23.500 -0.588 2.166 1.00 35.88 160 ARG A N 1
ATOM 1251 C CA . ARG A 1 160 ? -24.120 -0.144 3.443 1.00 35.88 160 ARG A CA 1
ATOM 1252 C C . ARG A 1 160 ? -23.948 -0.904 4.778 1.00 35.88 160 ARG A C 1
ATOM 1254 O O . ARG A 1 160 ? -24.036 -0.227 5.789 1.00 35.88 160 ARG A O 1
ATOM 1261 N N . ASP A 1 161 ? -23.628 -2.190 4.821 1.00 39.31 161 ASP A N 1
ATOM 1262 C CA . ASP A 1 161 ? -23.473 -2.984 6.051 1.00 39.31 161 ASP A CA 1
ATOM 1263 C C . ASP A 1 161 ? -22.054 -3.524 6.265 1.00 39.31 161 ASP A C 1
ATOM 1265 O O . ASP A 1 161 ? -21.790 -4.222 7.237 1.00 39.31 161 ASP A O 1
ATOM 1269 N N . ASN A 1 162 ? -21.114 -3.215 5.369 1.00 39.59 162 ASN A N 1
ATOM 1270 C CA . ASN A 1 162 ? -19.740 -3.687 5.518 1.00 39.59 162 ASN A CA 1
ATOM 1271 C C . ASN A 1 162 ? -18.702 -2.620 5.203 1.00 39.59 162 ASN A C 1
ATOM 1273 O O . ASN A 1 162 ? -17.638 -2.921 4.671 1.00 39.59 162 ASN A O 1
ATOM 1277 N N . ALA A 1 163 ? -18.991 -1.364 5.541 1.00 39.31 163 ALA A N 1
ATOM 1278 C CA . ALA A 1 163 ? -17.962 -0.342 5.603 1.00 39.31 163 ALA A CA 1
ATOM 1279 C C . ALA A 1 163 ? -16.874 -0.798 6.595 1.00 39.31 163 ALA A C 1
ATOM 1281 O O . ALA A 1 163 ? -16.996 -0.623 7.796 1.00 39.31 163 ALA A O 1
ATOM 1282 N N . VAL A 1 164 ? -15.759 -1.326 6.086 1.00 37.00 164 VAL A N 1
ATOM 1283 C CA . VAL A 1 164 ? -14.459 -0.980 6.681 1.00 37.00 164 VAL A CA 1
ATOM 1284 C C . VAL A 1 164 ? -14.088 0.360 6.063 1.00 37.00 164 VAL A C 1
ATOM 1286 O O . VAL A 1 164 ? -13.220 0.480 5.207 1.00 37.00 164 VAL A O 1
ATOM 1289 N N . ILE A 1 165 ? -14.919 1.331 6.403 1.00 33.50 165 ILE A N 1
ATOM 1290 C CA . ILE A 1 165 ? -14.521 2.687 6.679 1.00 33.50 165 ILE A CA 1
ATOM 1291 C C . ILE A 1 165 ? -14.828 2.760 8.164 1.00 33.50 165 ILE A C 1
ATOM 1293 O O . ILE A 1 165 ? -15.975 2.547 8.552 1.00 33.50 165 ILE A O 1
ATOM 1297 N N . TYR A 1 166 ? -13.807 2.950 8.973 1.00 39.56 166 TYR A N 1
ATOM 1298 C CA . TYR A 1 166 ? -14.032 3.659 10.213 1.00 39.56 166 TYR A CA 1
ATOM 1299 C C . TYR A 1 166 ? -13.579 5.086 9.944 1.00 39.56 166 TYR A C 1
ATOM 1301 O O . TYR A 1 166 ? -12.450 5.227 9.405 1.00 39.56 166 TYR A O 1
#

Foldseek 3Di:
DDDDDDDDPPDPVVVVVVVVVVVDCPDLLVVLVVLLVDDVVVSVVVLVVVCVVDVPSSVSSLLSNPDLVLVVQKDLQLLLVLPVVDDLVLVLLQCQPPDPVSLVSSLVSDDVVSSVVSVVSNVVDDDDDPVSNVVSSSVSSVSSVVCVVVVRMDGHPDPPPDPSPD